Protein AF-A0A2M7VGU1-F1 (afdb_monomer)

pLDDT: mean 78.4, std 17.02, range [45.72, 96.81]

Solvent-accessible surface area (backbone atoms only — not comparable to full-atom values): 5911 Å² total; per-residue (Å²): 137,88,86,81,88,75,83,79,85,80,81,91,76,89,84,76,85,74,79,75,76,85,55,73,63,59,61,52,49,56,53,52,61,69,72,46,90,48,73,67,68,72,73,48,74,93,43,78,48,82,56,98,78,38,37,35,52,66,92,46,80,44,72,90,82,90,82,86,80,80,70,96,71,82,65,88,70,78,82,61,131

Structure (mmCIF, N/CA/C/O backbone):
data_AF-A0A2M7VGU1-F1
#
_entry.id   AF-A0A2M7VGU1-F1
#
loop_
_atom_site.group_PDB
_atom_site.id
_atom_site.type_symbol
_atom_site.label_atom_id
_atom_site.label_alt_id
_atom_site.label_comp_id
_atom_site.label_asym_id
_atom_site.label_entity_id
_atom_site.label_seq_id
_atom_site.pdbx_PDB_ins_code
_atom_site.Cartn_x
_atom_site.Cartn_y
_atom_site.Cartn_z
_atom_site.occupancy
_atom_site.B_iso_or_equiv
_atom_site.auth_seq_id
_atom_site.auth_comp_id
_atom_site.auth_asym_id
_atom_site.auth_atom_id
_atom_site.pdbx_PDB_model_num
ATOM 1 N N . MET A 1 1 ? -20.808 -59.614 71.133 1.00 45.72 1 MET A N 1
ATOM 2 C CA . MET A 1 1 ? -21.106 -58.720 69.987 1.00 45.72 1 MET A CA 1
ATOM 3 C C . MET A 1 1 ? -21.471 -57.353 70.566 1.00 45.72 1 MET A C 1
ATOM 5 O O . MET A 1 1 ? -22.595 -57.208 71.006 1.00 45.72 1 MET A O 1
ATOM 9 N N . ILE A 1 2 ? -20.590 -56.399 70.895 1.00 48.41 2 ILE A N 1
ATOM 10 C CA . ILE A 1 2 ? -19.530 -55.668 70.161 1.00 48.41 2 ILE A CA 1
ATOM 11 C C . ILE A 1 2 ? -20.029 -55.117 68.824 1.00 48.41 2 ILE A C 1
ATOM 13 O O . ILE A 1 2 ? -20.079 -55.900 67.895 1.00 48.41 2 ILE A O 1
ATOM 17 N N . PHE A 1 3 ? -20.351 -53.814 68.748 1.00 54.84 3 PHE A N 1
ATOM 18 C CA . PHE A 1 3 ? -20.056 -52.908 67.616 1.00 54.84 3 PHE A CA 1
ATOM 19 C C . PHE A 1 3 ? -20.337 -51.441 68.013 1.00 54.84 3 PHE A C 1
ATOM 21 O O . PHE A 1 3 ? -21.467 -50.960 67.981 1.00 54.84 3 PHE A O 1
ATOM 28 N N . GLY A 1 4 ? -19.281 -50.726 68.416 1.00 51.19 4 GLY A N 1
ATOM 29 C CA . GLY A 1 4 ? -19.295 -49.285 68.675 1.00 51.19 4 GLY A CA 1
ATOM 30 C C . GLY A 1 4 ? -19.135 -48.469 67.387 1.00 51.19 4 GLY A C 1
ATOM 31 O O . GLY A 1 4 ? -18.294 -48.779 66.543 1.00 51.19 4 GLY A O 1
ATOM 32 N N . LYS A 1 5 ? -19.923 -47.399 67.242 1.00 60.47 5 LYS A N 1
ATOM 33 C CA . LYS A 1 5 ? -19.819 -46.442 66.130 1.00 60.47 5 LYS A CA 1
ATOM 34 C C . LYS A 1 5 ? -18.590 -45.548 66.325 1.00 60.47 5 LYS A C 1
ATOM 36 O O . LYS A 1 5 ? -18.601 -44.640 67.152 1.00 60.47 5 LYS A O 1
ATOM 41 N N . LYS A 1 6 ? -17.522 -45.791 65.560 1.00 52.22 6 LYS A N 1
ATOM 42 C CA . LYS A 1 6 ? -16.358 -44.895 65.503 1.00 52.22 6 LYS A CA 1
ATOM 43 C C . LYS A 1 6 ? -16.660 -43.677 64.626 1.00 52.22 6 LYS A C 1
ATOM 45 O O . LYS A 1 6 ? -16.971 -43.822 63.447 1.00 52.22 6 LYS A O 1
ATOM 50 N N . LYS A 1 7 ? -16.491 -42.478 65.191 1.00 51.12 7 LYS A N 1
ATOM 51 C CA . LYS A 1 7 ? -16.267 -41.241 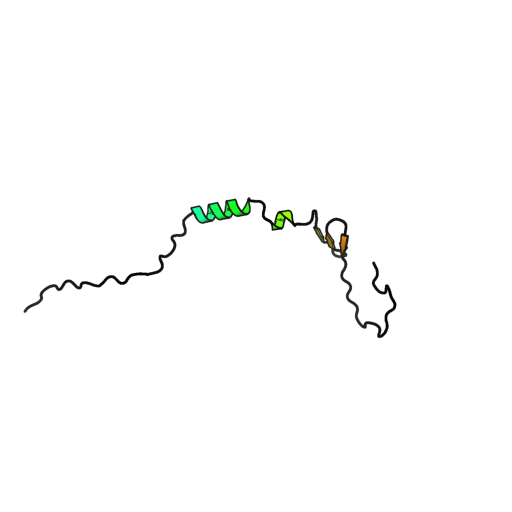64.431 1.00 51.12 7 LYS A CA 1
ATOM 52 C C . LYS A 1 7 ? -14.936 -41.383 63.685 1.00 51.12 7 LYS A C 1
ATOM 54 O O . LYS A 1 7 ? -13.893 -41.498 64.324 1.00 51.12 7 LYS A O 1
ATOM 59 N N . LYS A 1 8 ? -14.958 -41.369 62.352 1.00 46.09 8 LYS A N 1
ATOM 60 C CA . LYS A 1 8 ? -13.763 -41.067 61.557 1.00 46.09 8 LYS A CA 1
ATOM 61 C C . LYS A 1 8 ? -13.642 -39.548 61.471 1.00 46.09 8 LYS A C 1
ATOM 63 O O . LYS A 1 8 ? -14.414 -38.903 60.773 1.00 46.09 8 LYS A O 1
ATOM 68 N N . GLN A 1 9 ? -12.684 -39.000 62.211 1.00 53.78 9 GLN A N 1
ATOM 69 C CA . GLN A 1 9 ? -12.030 -37.750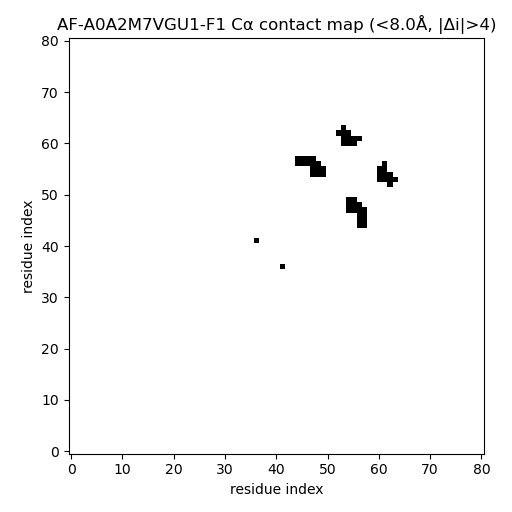 61.844 1.00 53.78 9 GLN A CA 1
ATOM 70 C C . GLN A 1 9 ? -11.343 -37.972 60.493 1.00 53.78 9 GLN A C 1
ATOM 72 O O . GLN A 1 9 ? -10.533 -38.889 60.360 1.00 53.78 9 GLN A O 1
ATOM 77 N N . GLN A 1 10 ? -11.674 -37.149 59.502 1.00 47.28 10 GLN A N 1
ATOM 78 C CA . GLN A 1 10 ? -10.776 -36.878 58.388 1.00 47.28 10 GLN A CA 1
ATOM 79 C C . GLN A 1 10 ? -10.269 -35.447 58.517 1.00 47.28 10 GLN A C 1
ATOM 81 O O . GLN A 1 10 ? -11.006 -34.514 58.829 1.00 47.28 10 GLN A O 1
ATOM 86 N N . VAL A 1 11 ? -8.957 -35.371 58.377 1.00 48.12 11 VAL A N 1
ATOM 87 C CA . VAL A 1 11 ? -8.057 -34.262 58.642 1.00 48.12 11 VAL A CA 1
ATOM 88 C C . VAL A 1 11 ? -8.167 -33.238 57.515 1.00 48.12 11 VAL A C 1
ATOM 90 O O . VAL A 1 11 ? -8.288 -33.599 56.349 1.00 48.12 11 VAL A O 1
ATOM 93 N N . GLN A 1 12 ? -8.130 -31.960 57.882 1.00 51.81 12 GLN A N 1
ATOM 94 C CA . GLN A 1 12 ? -8.072 -30.829 56.962 1.00 51.81 12 GLN A CA 1
ATOM 95 C C . GLN A 1 12 ? -6.709 -30.821 56.254 1.00 51.81 12 GLN A C 1
ATOM 97 O O . GLN A 1 12 ? -5.671 -30.761 56.911 1.00 51.81 12 GLN A O 1
ATOM 102 N N . THR A 1 13 ? -6.706 -30.859 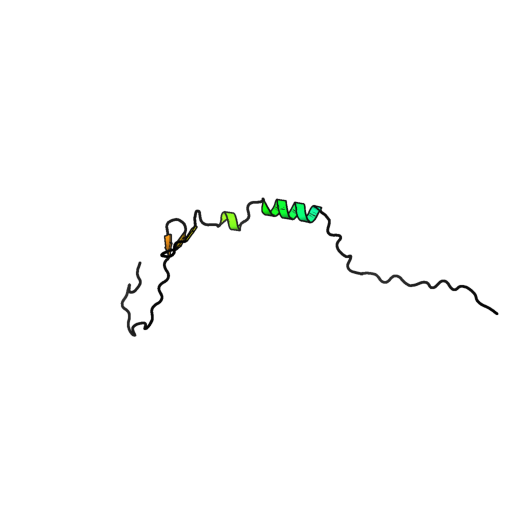54.923 1.00 49.16 13 THR A N 1
ATOM 103 C CA . THR A 1 13 ? -5.547 -30.501 54.093 1.00 49.16 13 THR A CA 1
ATOM 104 C C . THR A 1 13 ? -5.855 -29.159 53.423 1.00 49.16 13 THR A C 1
ATOM 106 O O . THR A 1 13 ? -6.919 -29.033 52.813 1.00 49.16 13 THR A O 1
ATOM 109 N N . PRO A 1 14 ? -4.988 -28.138 53.548 1.00 58.12 14 PRO A N 1
ATOM 110 C CA . PRO A 1 14 ? -5.226 -26.829 52.964 1.00 58.12 14 PRO A CA 1
ATOM 111 C C . PRO A 1 14 ? -4.900 -26.829 51.466 1.00 58.12 14 PRO A C 1
ATOM 113 O O . PRO A 1 14 ? -3.927 -27.438 51.028 1.00 58.12 14 PRO A O 1
ATOM 116 N N . ASN A 1 15 ? -5.676 -26.035 50.729 1.00 55.81 15 ASN A N 1
ATOM 117 C CA . ASN A 1 15 ? -5.423 -25.566 49.366 1.00 55.81 15 ASN A CA 1
ATOM 118 C C . ASN A 1 15 ? -5.894 -26.471 48.209 1.00 55.81 15 ASN A C 1
ATOM 120 O O . ASN A 1 15 ? -5.109 -27.048 47.461 1.00 55.81 15 ASN A O 1
ATOM 124 N N . GLN A 1 16 ? -7.213 -26.501 48.005 1.00 52.84 16 GLN A N 1
ATOM 125 C CA . GLN A 1 16 ? -7.789 -26.669 46.668 1.00 52.84 16 GLN A CA 1
ATOM 126 C C . GLN A 1 16 ? -7.919 -25.278 46.014 1.00 52.84 16 GLN A C 1
ATOM 128 O O . GLN A 1 16 ? -8.444 -24.370 46.667 1.00 52.84 16 GLN A O 1
ATOM 133 N N . PRO A 1 17 ? -7.482 -25.076 44.752 1.00 51.00 17 PRO A N 1
ATOM 134 C CA . PRO A 1 17 ? -7.761 -23.848 44.023 1.00 51.00 17 PRO A CA 1
ATOM 135 C C . PRO A 1 17 ? -9.274 -23.708 43.864 1.00 51.00 17 PRO A C 1
ATOM 137 O O . PRO A 1 17 ? -9.930 -24.520 43.212 1.00 51.00 17 PRO A O 1
ATOM 140 N N . GLN A 1 18 ? -9.824 -22.689 44.516 1.00 50.16 18 GLN A N 1
ATOM 141 C CA . GLN A 1 18 ? -11.241 -22.364 44.489 1.00 50.16 18 GLN A CA 1
ATOM 142 C C . GLN A 1 18 ? -11.685 -22.172 43.036 1.00 50.16 18 GLN A C 1
ATOM 144 O O . GLN A 1 18 ? -11.180 -21.296 42.331 1.00 50.16 18 GLN A O 1
ATOM 149 N N . ALA A 1 19 ? -12.637 -22.997 42.594 1.00 56.31 19 ALA A N 1
ATOM 150 C CA . ALA A 1 19 ? -13.363 -22.786 41.354 1.00 56.31 19 ALA A CA 1
ATOM 151 C C . ALA A 1 19 ? -13.987 -21.385 41.402 1.00 56.31 19 ALA A C 1
ATOM 153 O O . ALA A 1 19 ? -14.891 -21.106 42.191 1.00 56.31 19 ALA A O 1
ATOM 154 N N . LYS A 1 20 ? -13.428 -20.479 40.596 1.00 59.94 20 LYS A N 1
ATOM 155 C CA . LYS A 1 20 ? -13.826 -19.079 40.501 1.00 59.94 20 LYS A CA 1
ATOM 156 C C . LYS A 1 20 ? -15.259 -19.041 39.977 1.00 59.94 20 LYS A C 1
ATOM 158 O O . LYS A 1 20 ? -15.508 -19.274 38.798 1.00 59.94 20 LYS A O 1
ATOM 163 N N . GLN A 1 21 ? -16.196 -18.817 40.890 1.00 56.97 21 GLN A N 1
ATOM 164 C CA . GLN A 1 21 ? -17.604 -18.587 40.600 1.00 56.97 21 GLN A CA 1
ATOM 165 C C . GLN A 1 21 ? -17.685 -17.449 39.573 1.00 56.97 21 GLN A C 1
ATOM 167 O O . GLN A 1 21 ? -17.235 -16.337 39.840 1.00 56.97 21 GLN A O 1
ATOM 172 N N . VAL A 1 22 ? -18.160 -17.747 38.363 1.00 60.31 22 VAL A N 1
ATOM 173 C CA . VAL A 1 22 ? -18.197 -16.798 37.243 1.00 60.31 22 VAL A CA 1
ATOM 174 C C . VAL A 1 22 ? -19.366 -15.841 37.468 1.00 60.31 22 VAL A C 1
ATOM 176 O O . VAL A 1 22 ? -20.495 -16.074 37.045 1.00 60.31 22 VAL A O 1
ATOM 179 N N . THR A 1 23 ? -19.102 -14.784 38.228 1.00 65.00 23 THR A N 1
ATOM 180 C CA . THR A 1 23 ? -20.064 -13.744 38.588 1.00 65.00 23 THR A CA 1
ATOM 181 C C . THR A 1 23 ? -20.523 -12.991 37.326 1.00 65.00 23 THR A C 1
ATOM 183 O O . THR A 1 23 ? -19.667 -12.629 36.507 1.00 65.00 23 THR A O 1
ATOM 186 N N . PRO A 1 24 ? -21.827 -12.682 37.159 1.00 65.69 24 PRO A N 1
ATOM 187 C CA . PRO A 1 24 ? -22.363 -11.903 36.025 1.00 65.69 24 PRO A CA 1
ATOM 188 C C . PRO A 1 24 ? -21.668 -10.544 35.814 1.00 65.69 24 PRO A C 1
ATOM 190 O O . PRO A 1 24 ? -21.615 -10.043 34.695 1.00 65.69 24 PRO A O 1
ATOM 193 N N . ILE A 1 25 ? -21.041 -10.015 36.868 1.00 66.81 25 ILE A N 1
ATOM 194 C CA . ILE A 1 25 ? -20.234 -8.787 36.892 1.00 66.81 25 ILE A CA 1
ATOM 195 C C . ILE A 1 25 ? -19.073 -8.826 35.881 1.00 66.81 25 ILE A C 1
ATOM 197 O O . ILE A 1 25 ? -18.773 -7.823 35.244 1.00 66.81 25 ILE A O 1
ATOM 201 N N . SER A 1 26 ? -18.439 -9.986 35.679 1.00 77.31 26 SER A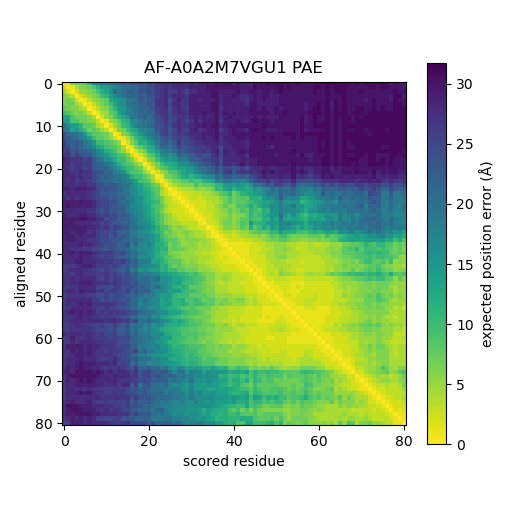 N 1
ATOM 202 C CA . SER A 1 26 ? -17.308 -10.117 34.743 1.00 77.31 26 SER A CA 1
ATOM 203 C C . SER A 1 26 ? -17.707 -9.883 33.282 1.00 77.31 26 SER A C 1
ATOM 205 O O . SER A 1 26 ? -16.941 -9.311 32.511 1.00 77.31 26 SER A O 1
ATOM 207 N N . LYS A 1 27 ? -18.929 -10.278 32.903 1.00 79.50 27 LYS A N 1
ATOM 208 C CA . LYS A 1 27 ? -19.458 -10.068 31.549 1.00 79.50 27 LYS A CA 1
ATOM 209 C C . LYS A 1 27 ? -19.835 -8.608 31.308 1.00 79.50 27 LYS A C 1
ATOM 211 O O . LYS A 1 27 ? -19.637 -8.115 30.202 1.00 79.50 27 LYS A O 1
ATOM 216 N N . GLU A 1 28 ? -20.356 -7.929 32.328 1.00 80.69 28 GLU A N 1
ATOM 217 C CA . GLU A 1 28 ? -20.620 -6.487 32.273 1.00 80.69 28 GLU A CA 1
ATOM 218 C C . GLU A 1 28 ? -19.325 -5.677 32.166 1.00 80.69 28 GLU A C 1
ATOM 220 O O . GLU A 1 28 ? -19.218 -4.834 31.280 1.00 80.69 28 GLU A O 1
ATOM 225 N N . LEU A 1 29 ? -18.307 -5.993 32.975 1.00 81.12 29 LEU A N 1
ATOM 226 C CA . LEU A 1 29 ? -16.980 -5.367 32.893 1.00 81.12 29 LEU A CA 1
ATOM 227 C C . LEU A 1 29 ? -16.359 -5.528 31.499 1.00 81.12 29 LEU A C 1
ATOM 229 O O . LEU A 1 29 ? -15.956 -4.539 30.899 1.00 81.12 29 LEU A O 1
ATOM 233 N N . ALA A 1 30 ? -16.386 -6.736 30.928 1.00 80.81 30 ALA A N 1
ATOM 234 C CA . ALA A 1 30 ? -15.880 -6.979 29.574 1.00 80.81 30 ALA A CA 1
ATOM 235 C C . ALA A 1 30 ? -16.655 -6.205 28.486 1.00 80.81 30 ALA A C 1
ATOM 237 O O . ALA A 1 30 ? -16.120 -5.912 27.416 1.00 80.81 30 ALA A O 1
ATOM 238 N N . LYS A 1 31 ? -17.931 -5.881 28.728 1.00 79.19 31 LYS A N 1
ATOM 239 C CA . LYS A 1 31 ? -18.744 -5.061 27.820 1.00 79.19 31 LYS A CA 1
ATOM 240 C C . LYS A 1 31 ? -18.386 -3.578 27.930 1.00 79.19 31 LYS A C 1
ATOM 242 O O . LYS A 1 31 ? -18.368 -2.898 26.909 1.00 79.19 31 LYS A O 1
ATOM 247 N N . VAL A 1 32 ? -18.074 -3.102 29.136 1.00 81.62 32 VAL A N 1
ATOM 248 C CA . VAL A 1 32 ? -17.578 -1.738 29.382 1.00 81.62 32 VAL A CA 1
ATOM 249 C C . VAL A 1 32 ? -16.184 -1.554 28.785 1.00 81.62 32 VAL A C 1
ATOM 251 O O . VAL A 1 32 ? -15.968 -0.583 28.071 1.00 81.62 32 VAL A O 1
ATOM 254 N N . GLU A 1 33 ? -15.277 -2.515 28.979 1.00 80.56 33 GLU A N 1
ATOM 255 C CA . GLU A 1 33 ? -13.930 -2.497 28.387 1.00 80.56 33 GLU A CA 1
ATOM 256 C C . GLU A 1 33 ? -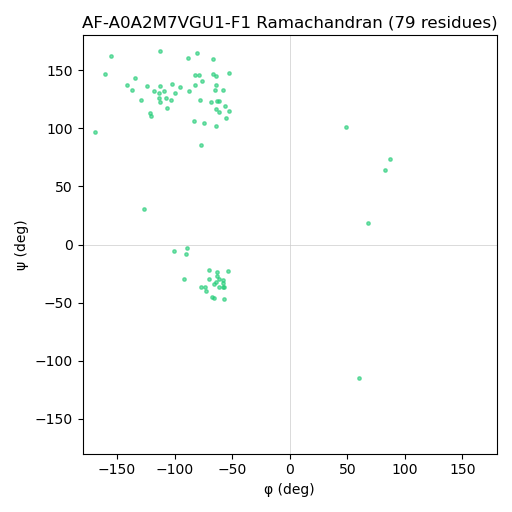13.970 -2.424 26.854 1.00 80.56 33 GLU A C 1
ATOM 258 O O . GLU A 1 33 ? -13.181 -1.703 26.254 1.00 80.56 33 GLU A O 1
ATOM 263 N N . LYS A 1 34 ? -14.934 -3.095 26.206 1.00 79.50 34 LYS A N 1
ATOM 264 C CA . LYS A 1 34 ? -15.156 -2.985 24.752 1.00 79.50 34 LYS A CA 1
ATOM 265 C C . LYS A 1 34 ? -15.712 -1.634 24.293 1.00 79.50 34 LYS A C 1
ATOM 267 O O . LYS A 1 34 ? -15.626 -1.335 23.108 1.00 79.50 34 LYS A O 1
ATOM 272 N N . GLY A 1 35 ? -16.344 -0.869 25.182 1.00 80.44 35 GLY A N 1
ATOM 273 C CA . GLY A 1 35 ? -16.878 0.464 24.885 1.00 80.44 35 GLY A CA 1
ATOM 274 C C . GLY A 1 35 ? -15.876 1.594 25.131 1.00 80.44 35 GLY A C 1
ATOM 275 O O . GLY A 1 35 ? -16.160 2.741 24.792 1.00 80.44 35 GLY A O 1
ATOM 276 N N . MET A 1 36 ? -14.725 1.289 25.735 1.00 86.62 36 MET A N 1
ATOM 277 C CA . MET A 1 36 ? -13.630 2.236 25.917 1.00 86.62 36 MET A CA 1
ATOM 278 C C . MET A 1 36 ? -12.792 2.325 24.642 1.00 86.62 36 MET A C 1
ATOM 280 O O . MET A 1 36 ? -12.591 1.331 23.949 1.00 86.62 36 MET A O 1
ATOM 284 N N . ILE A 1 37 ? -12.272 3.520 24.359 1.00 89.12 37 ILE A N 1
ATOM 285 C CA . ILE A 1 37 ? -11.295 3.722 23.285 1.00 89.12 37 ILE A CA 1
ATOM 286 C C . ILE A 1 37 ? -10.034 2.930 23.623 1.00 89.12 37 ILE A C 1
ATOM 288 O O . ILE A 1 37 ? -9.431 3.120 24.684 1.00 89.12 37 ILE A O 1
ATOM 292 N N . SER A 1 38 ? -9.642 2.042 22.716 1.00 90.62 38 SER A N 1
ATOM 293 C CA . SER A 1 38 ? -8.412 1.275 22.838 1.00 90.62 38 SER A CA 1
ATOM 294 C C . SER A 1 38 ? -7.235 2.032 22.220 1.00 90.62 38 SER A C 1
ATOM 296 O O . SER A 1 38 ? -7.404 2.907 21.371 1.00 90.62 38 SER A O 1
ATOM 298 N N . LEU A 1 39 ? -6.006 1.671 22.601 1.00 90.00 39 LEU A N 1
ATOM 299 C CA . LEU A 1 39 ? -4.805 2.206 21.948 1.00 90.00 39 LEU A CA 1
ATOM 300 C C . LEU A 1 39 ? -4.795 1.906 20.439 1.00 90.00 39 LEU A C 1
ATOM 302 O O . 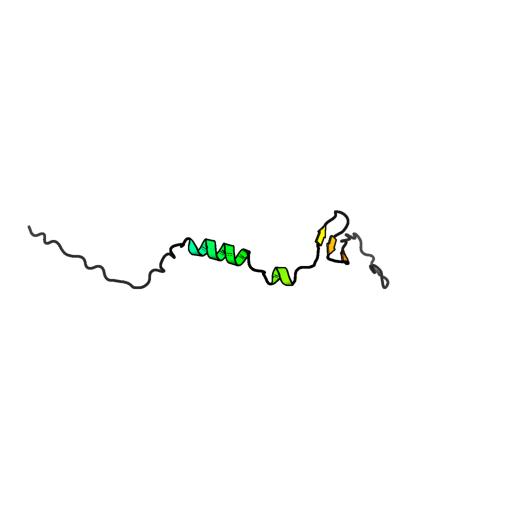LEU A 1 39 ? -4.313 2.725 19.663 1.00 90.00 39 LEU A O 1
ATOM 306 N N . ALA A 1 40 ? -5.346 0.757 20.032 1.00 90.19 40 ALA A N 1
ATOM 307 C CA . ALA A 1 40 ? -5.457 0.375 18.628 1.00 90.19 40 ALA A CA 1
ATOM 308 C C . ALA A 1 40 ? -6.315 1.369 17.831 1.00 90.19 40 ALA A C 1
ATOM 310 O O . ALA A 1 40 ? -5.960 1.690 16.703 1.00 90.19 40 ALA A O 1
ATOM 311 N N . ASP A 1 41 ? -7.377 1.910 18.436 1.00 90.12 41 ASP A N 1
ATOM 312 C CA . ASP A 1 41 ? -8.247 2.902 17.793 1.00 90.12 41 ASP A CA 1
ATOM 313 C C . ASP A 1 41 ? -7.549 4.260 17.624 1.00 90.12 41 ASP A C 1
ATOM 315 O O . ASP A 1 41 ? -7.822 4.982 16.671 1.00 90.12 41 ASP A O 1
ATOM 319 N N . ILE A 1 42 ? -6.618 4.602 18.523 1.00 92.88 42 ILE A N 1
ATOM 320 C CA . ILE A 1 42 ? -5.854 5.860 18.469 1.00 92.88 42 ILE A CA 1
ATOM 321 C C . ILE A 1 42 ? -4.812 5.829 17.347 1.00 92.88 42 ILE A C 1
ATOM 323 O O . ILE A 1 42 ? -4.589 6.837 16.681 1.00 92.88 42 ILE A O 1
ATOM 327 N N . ILE A 1 43 ? -4.152 4.684 17.153 1.00 93.69 43 ILE A N 1
ATOM 328 C CA . ILE A 1 43 ? -3.115 4.518 16.123 1.00 93.69 43 ILE A CA 1
ATOM 329 C C . ILE A 1 43 ? -3.682 4.059 14.774 1.00 93.69 43 ILE A C 1
ATOM 331 O O . ILE A 1 43 ? -2.923 3.896 13.817 1.00 93.69 43 ILE A O 1
ATOM 335 N N . ALA A 1 44 ? -4.989 3.803 14.699 1.00 92.75 44 ALA A N 1
ATOM 336 C CA . ALA A 1 44 ? -5.637 3.398 13.466 1.00 92.75 44 ALA A CA 1
ATOM 337 C C . ALA A 1 44 ? -5.555 4.520 12.413 1.00 92.75 44 ALA A C 1
ATOM 339 O O . ALA A 1 44 ? -5.635 5.706 12.745 1.00 92.75 44 ALA A O 1
ATOM 340 N N . PRO A 1 45 ? -5.408 4.171 11.124 1.00 93.25 45 PRO A N 1
ATOM 341 C CA . PRO A 1 45 ? -5.485 5.151 10.050 1.00 93.25 45 PRO A CA 1
ATOM 342 C C . PRO A 1 45 ? -6.901 5.736 9.937 1.00 93.25 45 PRO A C 1
ATOM 344 O O . PRO A 1 45 ? -7.883 5.113 10.336 1.00 93.25 45 PRO A O 1
ATOM 347 N N . SER A 1 46 ? -7.016 6.911 9.313 1.00 91.38 46 SER A N 1
ATOM 348 C CA . SER A 1 46 ? -8.301 7.604 9.131 1.00 91.38 46 SER A CA 1
ATOM 349 C C . SER A 1 46 ? -9.302 6.839 8.256 1.00 91.38 46 SER A C 1
ATOM 351 O O . SER A 1 46 ? -10.509 6.954 8.460 1.00 91.38 46 SER A O 1
ATOM 353 N N . SER A 1 47 ? -8.825 6.079 7.264 1.00 94.75 47 SER A N 1
ATOM 354 C CA . SER A 1 47 ? -9.658 5.265 6.375 1.00 94.75 47 SER A CA 1
ATOM 355 C C . SER A 1 47 ? -8.836 4.175 5.680 1.00 94.75 47 SER A C 1
ATOM 357 O O . SER A 1 47 ? -7.665 4.390 5.353 1.00 94.75 47 SER A O 1
ATOM 359 N N . VAL A 1 48 ? -9.467 3.022 5.438 1.00 95.38 48 VAL A N 1
ATOM 360 C CA . VAL A 1 48 ? -8.933 1.918 4.630 1.00 95.38 48 VAL A CA 1
ATOM 361 C C . VAL A 1 48 ? -9.983 1.524 3.597 1.00 95.38 48 VAL A C 1
ATOM 363 O O . VAL A 1 48 ? -11.111 1.185 3.950 1.00 95.38 48 VAL A O 1
ATOM 366 N N . GLU A 1 49 ? -9.601 1.551 2.326 1.00 95.75 49 GLU A N 1
ATOM 367 C CA . GLU A 1 49 ? -10.422 1.143 1.189 1.00 95.75 49 GLU A CA 1
ATOM 368 C C . GLU A 1 49 ? -9.745 -0.037 0.486 1.00 95.75 49 GLU A C 1
ATOM 370 O O . GLU A 1 49 ? -8.539 -0.014 0.227 1.00 95.75 49 GLU A O 1
ATOM 375 N N . VAL A 1 50 ? -10.525 -1.079 0.203 1.00 95.94 50 VAL A N 1
ATOM 376 C CA . VAL A 1 50 ? -10.052 -2.307 -0.442 1.00 95.94 50 VAL A CA 1
ATOM 377 C C . VAL A 1 50 ? -10.839 -2.498 -1.730 1.00 95.94 50 VAL A C 1
ATOM 379 O O . VAL A 1 50 ? -12.040 -2.757 -1.688 1.00 95.94 50 VAL A O 1
ATOM 382 N N . ASP A 1 51 ? -10.143 -2.388 -2.856 1.00 95.75 51 ASP A N 1
ATOM 383 C CA . ASP A 1 51 ? -10.642 -2.732 -4.183 1.00 95.75 51 ASP A CA 1
ATOM 384 C C . ASP A 1 51 ? -9.881 -3.960 -4.711 1.00 95.75 51 ASP A C 1
ATOM 386 O O . ASP A 1 51 ? -8.830 -4.347 -4.193 1.00 95.75 51 ASP A O 1
ATOM 390 N N . PHE A 1 52 ? -10.383 -4.581 -5.775 1.00 93.56 52 PHE A N 1
ATOM 391 C CA . PHE A 1 52 ? -9.659 -5.640 -6.476 1.00 93.56 52 PHE A CA 1
ATOM 392 C C . PHE A 1 52 ? -8.331 -5.156 -7.072 1.00 93.56 52 PHE A C 1
ATOM 394 O O . PHE A 1 52 ? -7.396 -5.944 -7.212 1.00 93.56 52 PHE A O 1
ATOM 401 N N . HIS A 1 53 ? -8.235 -3.877 -7.438 1.00 93.44 53 HIS A N 1
ATOM 402 C CA . HIS A 1 53 ? -7.053 -3.333 -8.102 1.00 93.44 53 HIS A CA 1
ATOM 403 C C . HIS A 1 53 ? -6.026 -2.747 -7.137 1.00 93.44 53 HIS A C 1
ATOM 405 O O . HIS A 1 53 ? -4.841 -2.720 -7.471 1.00 93.44 53 HIS A O 1
ATOM 411 N N . TYR A 1 54 ? -6.451 -2.225 -5.990 1.00 95.69 54 TYR A N 1
ATOM 412 C CA . TYR A 1 54 ? -5.577 -1.522 -5.059 1.00 95.69 54 TYR A CA 1
ATOM 413 C C . TYR A 1 54 ? -6.121 -1.571 -3.634 1.00 95.69 54 TYR A C 1
ATOM 415 O O . TYR A 1 54 ? -7.306 -1.792 -3.393 1.00 95.69 54 TYR A O 1
ATOM 423 N N . ILE A 1 55 ? -5.235 -1.283 -2.688 1.00 96.81 55 ILE A N 1
ATOM 424 C CA . ILE A 1 55 ? -5.598 -0.965 -1.310 1.00 96.81 55 ILE A CA 1
ATOM 425 C C . ILE A 1 55 ? -5.214 0.494 -1.082 1.00 96.81 55 ILE A C 1
ATOM 427 O O . ILE A 1 55 ? -4.094 0.888 -1.405 1.00 96.81 55 ILE A O 1
ATOM 431 N N . ARG A 1 56 ? -6.122 1.308 -0.545 1.00 96.31 56 ARG A N 1
ATOM 432 C CA . ARG A 1 56 ? -5.843 2.701 -0.176 1.00 96.31 56 ARG A CA 1
ATOM 433 C C . ARG A 1 56 ? -5.920 2.843 1.336 1.00 96.31 56 ARG A C 1
ATOM 435 O O . ARG A 1 56 ? -6.925 2.486 1.944 1.00 96.31 56 ARG A O 1
ATOM 442 N N . VAL A 1 57 ? -4.858 3.367 1.938 1.00 95.94 57 VAL A N 1
ATOM 443 C CA . VAL A 1 57 ? -4.792 3.661 3.376 1.00 95.94 57 VAL A CA 1
ATOM 444 C C . VAL A 1 57 ? -4.527 5.154 3.525 1.00 95.94 57 VAL A C 1
ATOM 446 O O . VAL A 1 57 ? -3.456 5.638 3.158 1.00 95.94 57 VAL A O 1
ATOM 449 N N . GLY A 1 58 ? -5.522 5.897 4.012 1.00 93.50 58 GLY A N 1
ATOM 450 C CA . GLY A 1 58 ? -5.498 7.361 3.988 1.00 93.50 58 GLY A CA 1
ATOM 451 C C . GLY A 1 58 ? -5.393 7.901 2.555 1.00 93.50 58 GLY A C 1
ATOM 452 O O . GLY A 1 58 ? -6.298 7.704 1.743 1.00 93.50 58 GLY A O 1
ATOM 453 N N . GLU A 1 59 ? -4.285 8.571 2.241 1.00 92.88 59 GLU A N 1
ATOM 454 C CA . GLU A 1 59 ? -3.997 9.144 0.914 1.00 92.88 59 GLU A CA 1
ATOM 455 C C . GLU A 1 59 ? -3.038 8.280 0.075 1.00 92.88 59 GLU A C 1
ATOM 457 O O . GLU A 1 59 ? -2.816 8.556 -1.104 1.00 92.88 59 GLU A O 1
ATOM 462 N N . THR A 1 60 ? -2.491 7.209 0.657 1.00 93.25 60 THR A N 1
ATOM 463 C CA . THR A 1 60 ? -1.484 6.359 0.014 1.00 93.25 60 THR A CA 1
ATOM 464 C C . THR A 1 60 ? -2.127 5.146 -0.651 1.00 93.25 60 THR A C 1
ATOM 466 O O . THR A 1 60 ? -2.955 4.457 -0.049 1.00 93.25 60 THR A O 1
ATOM 469 N N . TYR A 1 61 ? -1.695 4.851 -1.878 1.00 95.12 61 TYR A N 1
ATOM 470 C CA . TYR A 1 61 ? -2.143 3.699 -2.659 1.00 95.12 61 TYR A CA 1
ATOM 471 C C . TYR A 1 61 ? -1.102 2.580 -2.646 1.00 95.12 61 TYR A C 1
ATOM 473 O O . TYR A 1 61 ? 0.092 2.812 -2.825 1.00 95.12 61 TYR A O 1
ATOM 481 N N . TYR A 1 62 ? -1.581 1.351 -2.494 1.00 94.81 62 TYR A N 1
ATOM 482 C CA . TYR A 1 62 ? -0.785 0.133 -2.464 1.00 94.81 62 TYR A CA 1
ATOM 483 C C . TYR A 1 62 ? -1.281 -0.829 -3.543 1.00 94.81 62 TYR A C 1
ATOM 485 O O . TYR A 1 62 ? -2.485 -1.044 -3.707 1.00 94.81 62 TYR A O 1
ATOM 493 N N . LYS A 1 63 ? -0.341 -1.438 -4.267 1.00 93.31 63 LYS A N 1
ATOM 494 C CA . LYS A 1 63 ? -0.605 -2.482 -5.260 1.00 93.31 63 LYS A CA 1
ATOM 495 C C . LYS A 1 63 ? 0.488 -3.541 -5.174 1.00 93.31 63 LYS A C 1
ATOM 497 O O . LYS A 1 63 ? 1.667 -3.218 -5.050 1.00 93.31 63 LYS A O 1
ATOM 502 N N . THR A 1 64 ? 0.092 -4.806 -5.237 1.00 91.19 64 THR A N 1
ATOM 503 C CA . THR A 1 64 ? 1.018 -5.942 -5.241 1.00 91.19 64 THR A CA 1
ATOM 504 C C . THR A 1 64 ? 1.208 -6.434 -6.670 1.00 91.19 64 THR A C 1
ATOM 506 O O . THR A 1 64 ? 0.232 -6.677 -7.377 1.00 91.19 64 THR A O 1
ATOM 509 N N . PHE A 1 65 ? 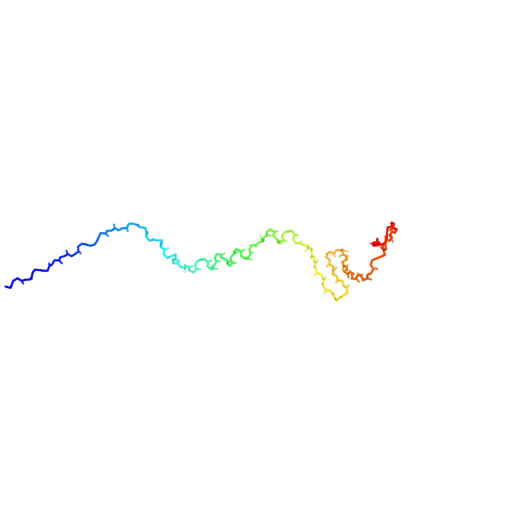2.461 -6.602 -7.091 1.00 88.38 65 PHE A N 1
ATOM 510 C CA . PHE A 1 65 ? 2.815 -7.167 -8.391 1.00 88.38 65 PHE A CA 1
ATOM 511 C C . PHE A 1 65 ? 3.491 -8.523 -8.204 1.00 88.38 65 PHE A C 1
ATOM 513 O O . PHE A 1 65 ? 4.372 -8.673 -7.359 1.00 88.38 65 PHE A O 1
ATOM 520 N N . PHE A 1 66 ? 3.109 -9.498 -9.025 1.00 88.81 66 PHE A N 1
ATOM 521 C CA . PHE A 1 66 ? 3.769 -10.798 -9.096 1.00 88.81 66 PHE A CA 1
ATOM 522 C C . PHE A 1 66 ? 4.582 -10.857 -10.389 1.00 88.81 66 PHE A C 1
ATOM 524 O O . PHE A 1 66 ? 4.020 -10.764 -11.478 1.00 88.81 66 PHE A O 1
ATOM 531 N N . VAL A 1 67 ? 5.905 -10.986 -10.272 1.00 86.25 67 VAL A N 1
ATOM 532 C CA . VAL A 1 67 ? 6.824 -11.021 -11.419 1.00 86.25 67 VAL A CA 1
ATOM 533 C C . VAL A 1 67 ? 7.447 -12.408 -11.518 1.00 86.25 67 VAL A C 1
ATOM 535 O O . VAL A 1 67 ? 8.088 -12.870 -10.576 1.00 86.25 67 VAL A O 1
ATOM 538 N N . VAL A 1 68 ? 7.278 -13.070 -12.664 1.00 89.81 68 VAL A N 1
ATOM 539 C CA . VAL A 1 68 ? 7.920 -14.358 -12.963 1.00 89.81 68 VAL A CA 1
ATOM 540 C C . VAL A 1 68 ? 9.087 -14.106 -13.915 1.00 89.81 68 VAL A C 1
ATOM 542 O O . VAL A 1 68 ? 8.897 -13.518 -14.974 1.00 89.81 68 VAL A O 1
ATOM 545 N N . GLY A 1 69 ? 10.292 -14.544 -13.534 1.00 86.88 69 GLY A N 1
ATOM 546 C CA . GLY A 1 69 ? 11.508 -14.354 -14.335 1.00 86.88 69 GLY A CA 1
ATOM 547 C C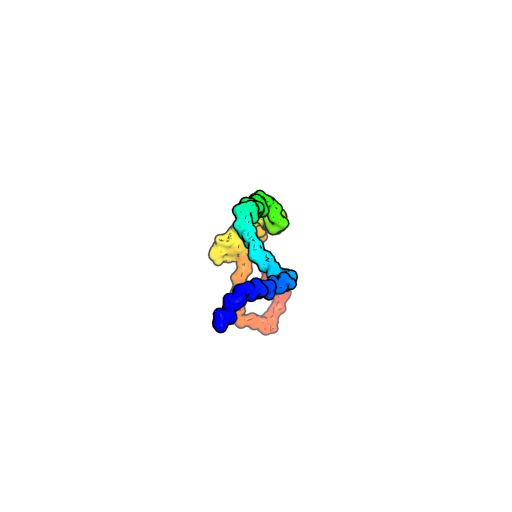 . GLY A 1 69 ? 12.158 -12.980 -14.151 1.00 86.88 69 GLY A C 1
ATOM 548 O O . GLY A 1 69 ? 12.243 -12.197 -15.091 1.00 86.88 69 GLY A O 1
ATOM 549 N N . TYR A 1 70 ? 12.637 -12.692 -12.937 1.00 86.62 70 TYR A N 1
ATOM 550 C CA . TYR A 1 70 ? 13.404 -11.473 -12.652 1.00 86.62 70 TYR A CA 1
ATOM 551 C C . TYR A 1 70 ? 14.655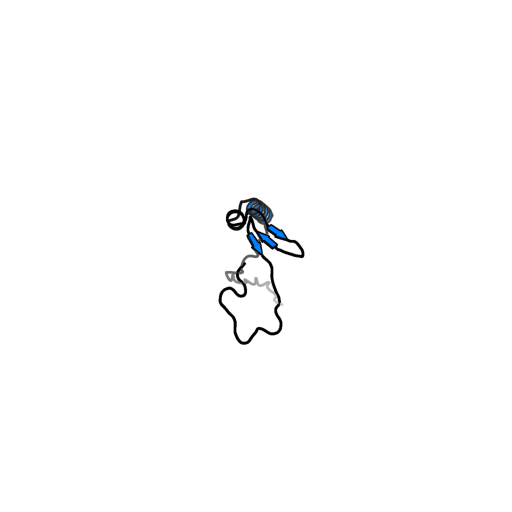 -11.408 -13.562 1.00 86.62 70 TYR A C 1
ATOM 553 O O . TYR A 1 70 ? 15.363 -12.413 -13.694 1.00 86.62 70 TYR A O 1
ATOM 561 N N . PRO A 1 71 ? 14.948 -10.266 -14.207 1.00 84.56 71 PRO A N 1
ATOM 562 C CA . PRO A 1 71 ? 16.100 -10.114 -15.072 1.00 84.56 71 PRO A CA 1
ATOM 563 C C . PRO A 1 71 ? 17.385 -10.203 -14.248 1.00 84.56 71 PRO A C 1
ATOM 565 O O . PRO A 1 71 ? 17.457 -9.774 -13.098 1.00 84.56 71 PRO A O 1
ATOM 568 N N . ARG A 1 72 ? 18.436 -10.750 -14.863 1.00 88.81 72 ARG A N 1
ATOM 569 C CA . ARG A 1 72 ? 19.748 -10.906 -14.217 1.00 88.81 72 ARG A CA 1
ATOM 570 C C . ARG A 1 72 ? 20.393 -9.559 -13.849 1.00 88.81 72 ARG A C 1
ATOM 572 O O . ARG A 1 72 ? 21.230 -9.521 -12.954 1.00 88.81 72 ARG A O 1
ATOM 579 N N . TYR A 1 73 ? 20.005 -8.477 -14.525 1.00 91.44 73 TYR A N 1
ATOM 580 C CA . TYR A 1 73 ? 20.501 -7.121 -14.291 1.00 91.44 73 TYR A CA 1
ATOM 581 C C . TYR A 1 73 ? 19.339 -6.132 -14.260 1.00 91.44 73 TYR A C 1
ATOM 583 O O . TYR A 1 73 ? 18.388 -6.272 -15.028 1.00 91.44 73 TYR A O 1
ATOM 591 N N . VAL A 1 74 ? 19.435 -5.131 -13.385 1.00 89.62 74 VAL A N 1
ATOM 592 C CA . VAL A 1 74 ? 18.391 -4.131 -13.138 1.00 89.62 74 VAL A CA 1
ATOM 593 C C . VAL A 1 74 ? 19.019 -2.753 -13.027 1.00 89.62 74 VAL A C 1
ATOM 595 O O . VAL A 1 74 ? 20.040 -2.588 -12.360 1.00 89.62 74 VAL A O 1
ATOM 598 N N . SER A 1 75 ? 18.442 -1.768 -13.712 1.00 88.38 75 SER A N 1
ATOM 599 C CA . SER A 1 75 ? 18.868 -0.376 -13.587 1.00 88.38 75 SER A CA 1
ATOM 600 C C . SER A 1 75 ? 18.275 0.262 -12.334 1.00 88.38 75 SER A C 1
ATOM 602 O O . SER A 1 75 ? 17.305 -0.238 -11.756 1.00 88.38 75 SER A O 1
ATOM 604 N N . ALA A 1 76 ? 18.826 1.411 -11.938 1.00 91.44 76 ALA A N 1
ATOM 605 C CA . ALA A 1 76 ? 18.172 2.262 -10.954 1.00 91.44 76 ALA A CA 1
ATOM 606 C C . ALA A 1 76 ? 16.721 2.553 -11.384 1.00 91.44 76 ALA A C 1
ATOM 608 O O . ALA A 1 76 ? 16.425 2.641 -12.579 1.00 91.44 76 ALA A O 1
ATOM 609 N N . ASN A 1 77 ? 15.837 2.696 -10.396 1.00 88.62 77 ASN A N 1
ATOM 610 C CA . ASN A 1 77 ? 14.426 3.066 -10.562 1.00 88.62 77 ASN A CA 1
ATOM 611 C C . ASN A 1 77 ? 13.544 2.023 -11.255 1.00 88.62 77 ASN A C 1
ATOM 613 O O . ASN A 1 77 ? 12.451 2.351 -11.706 1.00 88.62 77 ASN A O 1
ATOM 617 N N . TRP A 1 78 ? 13.973 0.761 -11.319 1.00 86.12 78 TRP A N 1
ATOM 618 C CA . TRP A 1 78 ? 13.213 -0.262 -12.035 1.00 86.12 78 TRP A CA 1
ATOM 619 C C . TRP A 1 78 ? 11.761 -0.451 -11.535 1.00 86.12 78 TRP A C 1
ATOM 621 O O . TRP A 1 78 ? 10.877 -0.758 -12.328 1.00 86.12 78 TRP A O 1
ATOM 631 N N . LEU A 1 79 ? 11.492 -0.211 -10.249 1.00 84.81 79 LEU A N 1
ATOM 632 C CA . LEU A 1 79 ? 10.146 -0.251 -9.655 1.00 84.81 79 LEU A CA 1
ATOM 633 C C . LEU A 1 79 ? 9.815 1.046 -8.910 1.00 84.81 79 LEU A C 1
ATOM 635 O O . LEU A 1 79 ? 9.133 1.022 -7.886 1.00 84.81 79 LEU A O 1
ATOM 639 N N . GLN A 1 80 ? 10.370 2.170 -9.365 1.00 87.06 80 GLN A N 1
ATOM 640 C CA . GLN A 1 80 ? 10.030 3.448 -8.758 1.00 87.06 80 GLN A CA 1
ATOM 641 C C . GLN A 1 80 ? 8.541 3.752 -9.020 1.00 87.06 80 GLN A C 1
ATOM 643 O O . GLN A 1 80 ? 8.099 3.557 -10.155 1.00 87.06 80 GLN A O 1
ATOM 648 N N . PRO A 1 81 ? 7.779 4.171 -7.993 1.00 79.06 81 PRO A N 1
ATOM 649 C CA . PRO A 1 81 ? 6.391 4.593 -8.156 1.00 79.06 81 PRO A CA 1
ATOM 650 C C . PRO A 1 81 ? 6.252 5.847 -9.027 1.00 79.06 81 PRO A C 1
ATOM 652 O O . PRO A 1 81 ? 7.216 6.650 -9.089 1.00 79.06 81 PRO A O 1
#

Radius of gyration: 33.54 Å; Cα contacts (8 Å, |Δi|>4): 27; chains: 1; bounding box: 43×68×85 Å

Sequence (81 aa):
MIFGKKKKQQVQTPNQPQAKQVTPISKELAKVEKGMISLADIIAPSSVEVDFHYIRVGETYYKTFFVVGYPRYVSANWLQP

Secondary structure (DSSP, 8-state):
-----------------------THHHHHHHHHTTSPPHHHHHS-S-EEE-SS-EEETTEEE-----SS--S---TTTT--

Mean predicted aligned error: 15.94 Å

Foldseek 3Di:
DDDDDDDDDDDDDDDDDDPPDPDPVVVVVVVVVVVDDDPCNVPAFPDWDDDPAWIDGHNDIDGDDDDDDDDPDDDPPNPPD